Protein AF-A0A2S2N8Y9-F1 (afdb_monomer_lite)

pLDDT: mean 89.17, std 11.06, range [42.75, 98.31]

Organism: Schizaphis graminum (NCBI:txid13262)

Secondary structure (DSSP, 8-state):
-GGG-SEEEEEEE-TT--TT-SEEEEEEEEETTEEEEEEEEEES---HHHHHHHHHHHHHHHHHTT-----SEEEE-S-HHHHHHHHHH-TTSEEEE---

Sequence (100 aa):
MLCEVDSIYVDGTFKCCARFWTQMLTIHGSKNGNYIPLVICLLPDKISETYAYVFNQIINKCNRIGQTFLPKQVVIDFEMSIHIAVTEVWPLSVKSYNWL

InterPro domains:
  IPR018289 MULE transposase domain [PF10551] (8-94)

Foldseek 3Di:
DQLPAQEKEWDWDQPDADPQFRTKIWIWGDDPNDTGTDDIDGHNDQALVRLLVVVVVVQVVQVVVVGGRAHQEYEYEPRVSNVSSCCVNHVNHHYHYDPD

Structure (mmCIF, N/CA/C/O backbone):
data_AF-A0A2S2N8Y9-F1
#
_entry.id   AF-A0A2S2N8Y9-F1
#
loop_
_atom_site.group_PDB
_atom_site.id
_atom_site.type_symbol
_atom_site.label_atom_id
_atom_site.label_alt_id
_atom_site.label_comp_id
_atom_site.label_asym_id
_atom_site.label_entity_id
_atom_site.label_seq_id
_atom_site.pdbx_PDB_ins_code
_atom_site.Cartn_x
_atom_site.Cartn_y
_atom_site.Cartn_z
_atom_site.occupancy
_atom_site.B_iso_or_equiv
_atom_site.auth_seq_id
_atom_site.auth_comp_id
_atom_site.auth_asym_id
_atom_site.auth_atom_id
_atom_site.pdbx_PDB_model_num
ATOM 1 N N . MET A 1 1 ? -10.934 -7.753 9.332 1.00 74.44 1 MET A N 1
ATOM 2 C CA . MET A 1 1 ? -9.543 -7.688 9.840 1.00 74.44 1 MET A CA 1
ATOM 3 C C . MET A 1 1 ? -8.718 -6.582 9.184 1.00 74.44 1 MET A C 1
ATOM 5 O O . MET A 1 1 ? -8.274 -5.715 9.916 1.00 74.44 1 MET A O 1
ATOM 9 N N . LEU A 1 2 ? -8.535 -6.542 7.853 1.00 85.38 2 LEU A N 1
ATOM 10 C CA . LEU A 1 2 ? -7.758 -5.469 7.195 1.00 85.38 2 LEU A CA 1
ATOM 11 C C . LEU A 1 2 ? -8.321 -4.058 7.418 1.00 85.38 2 LEU A C 1
ATOM 13 O O . LEU A 1 2 ? -7.570 -3.144 7.718 1.00 85.38 2 LEU A O 1
ATOM 17 N N . CYS A 1 3 ? -9.639 -3.891 7.365 1.00 87.19 3 CYS A N 1
ATOM 18 C CA . CYS A 1 3 ? -10.292 -2.601 7.620 1.00 87.19 3 CYS A CA 1
ATOM 19 C C . CYS A 1 3 ? -10.410 -2.242 9.113 1.00 87.19 3 CYS A C 1
ATOM 21 O O . CYS A 1 3 ? -10.994 -1.222 9.451 1.00 87.19 3 CYS A O 1
ATOM 23 N N . GLU A 1 4 ? -9.923 -3.100 10.012 1.00 88.56 4 GLU A N 1
ATOM 24 C CA . GLU A 1 4 ? -10.041 -2.922 11.468 1.00 88.56 4 GLU A CA 1
ATOM 25 C C . GLU A 1 4 ? -8.709 -2.551 12.127 1.00 88.56 4 GLU A C 1
ATOM 27 O O . GLU A 1 4 ? -8.666 -2.382 13.345 1.00 88.56 4 GLU A O 1
ATOM 32 N N . VAL A 1 5 ? -7.617 -2.503 11.359 1.00 89.06 5 VAL A N 1
ATOM 33 C CA . VAL A 1 5 ? -6.301 -2.120 11.875 1.00 89.06 5 VAL A CA 1
ATOM 34 C C . VAL A 1 5 ? -6.044 -0.644 11.609 1.00 89.06 5 VAL A C 1
ATOM 36 O O . VAL A 1 5 ? -6.279 -0.148 10.510 1.00 89.06 5 VAL A O 1
ATOM 39 N N . ASP A 1 6 ? -5.536 0.049 12.624 1.00 89.44 6 ASP A N 1
ATOM 40 C CA . ASP A 1 6 ? -5.156 1.459 12.511 1.00 89.44 6 ASP A CA 1
ATOM 41 C C . ASP A 1 6 ? -3.790 1.627 11.827 1.00 89.44 6 ASP A C 1
ATOM 43 O O . ASP A 1 6 ? -3.585 2.597 11.094 1.00 89.44 6 ASP A O 1
ATOM 47 N N . SER A 1 7 ? -2.879 0.671 12.034 1.00 91.94 7 SER A N 1
ATOM 48 C CA . SER A 1 7 ? -1.534 0.671 11.458 1.00 91.94 7 SER A CA 1
ATOM 49 C C . SER A 1 7 ? -1.344 -0.518 10.527 1.00 91.94 7 SER A C 1
ATOM 51 O O . SER A 1 7 ? -1.592 -1.671 10.905 1.00 91.94 7 SER A O 1
ATOM 53 N N . ILE A 1 8 ? -0.852 -0.230 9.326 1.00 94.12 8 ILE A N 1
ATOM 54 C CA . ILE A 1 8 ? -0.408 -1.240 8.370 1.00 94.12 8 ILE A CA 1
ATOM 55 C C . ILE A 1 8 ? 1.090 -1.126 8.129 1.00 94.12 8 ILE A C 1
ATOM 57 O O . ILE A 1 8 ? 1.684 -0.059 8.280 1.00 94.12 8 ILE A O 1
ATOM 61 N N . TYR A 1 9 ? 1.678 -2.238 7.718 1.00 94.06 9 TYR A N 1
ATOM 62 C CA . TYR A 1 9 ? 3.099 -2.356 7.445 1.00 94.06 9 TYR A CA 1
ATOM 63 C C . TYR A 1 9 ? 3.262 -2.933 6.052 1.00 94.06 9 TYR A C 1
ATOM 65 O O . TYR A 1 9 ? 2.719 -4.002 5.750 1.00 94.06 9 TYR A O 1
ATOM 73 N N . VAL A 1 10 ? 3.964 -2.195 5.205 1.00 94.44 10 VAL A N 1
ATOM 74 C CA . VAL A 1 10 ? 4.110 -2.498 3.788 1.00 94.44 10 VAL A CA 1
ATOM 75 C C . VAL A 1 10 ? 5.563 -2.859 3.529 1.00 94.44 10 VAL A C 1
ATOM 77 O O . VAL A 1 10 ? 6.453 -2.036 3.732 1.00 94.44 10 VAL A O 1
ATOM 80 N N . ASP A 1 11 ? 5.781 -4.093 3.087 1.00 90.62 11 ASP A N 1
ATOM 81 C CA . ASP A 1 11 ? 7.103 -4.621 2.757 1.00 90.62 11 ASP A CA 1
ATOM 82 C C . ASP A 1 11 ? 7.092 -5.236 1.360 1.00 90.62 11 ASP A C 1
ATOM 84 O O . ASP A 1 11 ? 6.130 -5.902 0.961 1.00 90.62 11 ASP A O 1
ATOM 88 N N . GLY A 1 12 ? 8.172 -5.020 0.621 1.00 87.56 12 GLY A N 1
ATOM 89 C CA . GLY A 1 12 ? 8.375 -5.593 -0.694 1.00 87.56 12 GLY A CA 1
ATOM 90 C C . GLY A 1 12 ? 9.595 -6.509 -0.690 1.00 87.56 12 GLY A C 1
ATOM 91 O O . GLY A 1 12 ? 10.726 -6.035 -0.638 1.00 87.56 12 GLY A O 1
ATOM 92 N N . THR A 1 13 ? 9.395 -7.818 -0.846 1.00 82.25 13 THR A N 1
ATOM 93 C CA . THR A 1 13 ? 10.475 -8.814 -0.754 1.00 82.25 13 THR A CA 1
ATOM 94 C C . THR A 1 13 ? 10.766 -9.528 -2.078 1.00 82.25 13 THR A C 1
ATOM 96 O O . THR A 1 13 ? 9.875 -9.798 -2.887 1.00 82.25 13 THR A O 1
ATOM 99 N N . PHE A 1 14 ? 12.044 -9.861 -2.289 1.00 67.19 14 PHE A N 1
ATOM 100 C CA . PHE A 1 14 ? 12.583 -10.447 -3.529 1.00 67.19 14 PHE A CA 1
ATOM 101 C C . PHE A 1 14 ? 12.827 -11.955 -3.443 1.00 67.19 14 PHE A C 1
ATOM 103 O O . PHE A 1 14 ? 12.951 -12.621 -4.467 1.00 67.19 14 PHE A O 1
ATOM 110 N N . LYS A 1 15 ? 12.919 -12.510 -2.226 1.00 61.72 15 LYS A N 1
ATOM 111 C CA . LYS A 1 15 ? 13.445 -13.871 -2.000 1.00 61.72 15 LYS A CA 1
ATOM 112 C C . LYS A 1 15 ? 12.570 -14.989 -2.589 1.00 61.72 15 LYS A C 1
ATOM 114 O O . LYS A 1 15 ? 13.043 -16.116 -2.692 1.00 61.72 15 LYS A O 1
ATOM 119 N N . CYS A 1 16 ? 11.335 -14.686 -2.997 1.00 58.25 16 CYS A N 1
ATOM 120 C CA . CYS A 1 16 ? 10.333 -15.676 -3.402 1.00 58.25 16 CYS A CA 1
ATOM 121 C C . CYS A 1 16 ? 9.541 -15.281 -4.667 1.00 58.25 16 CYS A C 1
ATOM 123 O O . CYS A 1 16 ? 8.337 -15.525 -4.723 1.00 58.25 16 CYS A O 1
ATOM 125 N N . CYS A 1 17 ? 10.158 -14.653 -5.673 1.00 60.66 17 CYS A N 1
ATOM 126 C CA . CYS A 1 17 ? 9.437 -14.319 -6.910 1.00 60.66 17 CYS A CA 1
ATOM 127 C C . CYS A 1 17 ? 9.605 -15.387 -7.997 1.00 60.66 17 CYS A C 1
ATOM 129 O O . CYS A 1 17 ? 10.717 -15.748 -8.378 1.00 60.66 17 CYS A O 1
ATOM 131 N N . ALA A 1 18 ? 8.479 -15.893 -8.516 1.00 66.31 18 ALA A N 1
ATOM 132 C CA . ALA A 1 18 ? 8.469 -16.721 -9.719 1.00 66.31 18 ALA A CA 1
ATOM 133 C C . ALA A 1 18 ? 9.012 -15.915 -10.912 1.00 66.31 18 ALA A C 1
ATOM 135 O O . ALA A 1 18 ? 8.876 -14.697 -10.936 1.00 66.31 18 ALA A O 1
ATOM 136 N N . ARG A 1 19 ? 9.571 -16.599 -11.921 1.00 74.81 19 ARG A N 1
ATOM 137 C CA . ARG A 1 19 ? 10.337 -16.029 -13.055 1.00 74.81 19 ARG A CA 1
ATOM 138 C C . ARG A 1 19 ? 9.729 -14.795 -13.754 1.00 74.81 19 ARG A C 1
ATOM 140 O O . ARG A 1 19 ? 10.448 -14.091 -14.449 1.00 74.81 19 ARG A O 1
ATOM 147 N N . PHE A 1 20 ? 8.426 -14.559 -13.618 1.00 81.00 20 PHE A N 1
ATOM 148 C CA . PHE A 1 20 ? 7.683 -13.492 -14.293 1.00 81.00 20 PHE A CA 1
ATOM 149 C C . PHE A 1 20 ? 7.389 -12.261 -13.423 1.00 81.00 20 PHE A C 1
ATOM 151 O O . PHE A 1 20 ? 6.784 -11.317 -13.921 1.00 81.00 20 PHE A O 1
ATOM 158 N N . TRP A 1 21 ? 7.784 -12.263 -12.149 1.00 85.38 21 TRP A N 1
ATOM 159 C CA . TRP A 1 21 ? 7.487 -11.182 -11.210 1.00 85.38 21 TRP A CA 1
ATOM 160 C C . TRP A 1 21 ? 8.768 -10.590 -1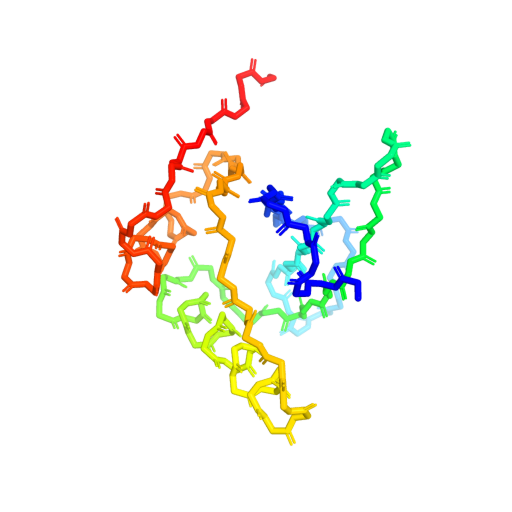0.640 1.00 85.38 21 TRP A C 1
ATOM 162 O O . TRP A 1 21 ? 9.723 -11.312 -10.353 1.00 85.38 21 TRP A O 1
ATOM 172 N N . THR A 1 22 ? 8.768 -9.275 -10.463 1.00 87.19 22 THR A N 1
ATOM 173 C CA . THR A 1 22 ? 9.926 -8.525 -9.970 1.00 87.19 22 THR A CA 1
ATOM 174 C C . THR A 1 22 ? 9.939 -8.462 -8.444 1.00 87.19 22 THR A C 1
ATOM 176 O O . THR A 1 22 ? 11.013 -8.442 -7.841 1.00 87.19 22 THR A O 1
ATOM 179 N N . GLN A 1 23 ? 8.766 -8.458 -7.801 1.00 89.50 23 GLN A N 1
ATOM 180 C CA . GLN A 1 23 ? 8.666 -8.368 -6.344 1.00 89.50 23 GLN A CA 1
ATOM 181 C C . GLN A 1 23 ? 7.357 -8.948 -5.805 1.00 89.50 23 GLN A C 1
ATOM 183 O O . GLN A 1 23 ? 6.324 -8.940 -6.479 1.00 89.50 23 GLN A O 1
ATOM 188 N N . MET A 1 24 ? 7.400 -9.422 -4.560 1.00 91.62 24 MET A N 1
ATOM 189 C CA . MET A 1 24 ? 6.218 -9.731 -3.768 1.00 91.62 24 MET A CA 1
ATOM 190 C C . MET A 1 24 ? 5.972 -8.582 -2.791 1.00 91.62 24 MET A C 1
ATOM 192 O O . MET A 1 24 ? 6.764 -8.371 -1.875 1.00 91.62 24 MET A O 1
ATOM 196 N N . LEU A 1 25 ? 4.871 -7.859 -2.976 1.00 93.50 25 LEU A N 1
ATOM 197 C CA . LEU A 1 25 ? 4.386 -6.862 -2.029 1.00 93.50 25 LEU A CA 1
ATOM 198 C C . LEU A 1 25 ? 3.536 -7.548 -0.963 1.00 93.50 25 LEU A C 1
ATOM 200 O O . LEU A 1 25 ? 2.641 -8.334 -1.277 1.00 93.50 25 LEU A O 1
ATOM 204 N N . THR A 1 26 ? 3.778 -7.211 0.294 1.00 93.81 26 THR A N 1
ATOM 205 C CA . THR A 1 26 ? 3.017 -7.706 1.436 1.00 93.81 26 THR A CA 1
ATOM 206 C C . THR A 1 26 ? 2.501 -6.543 2.271 1.00 93.81 26 THR A C 1
ATOM 208 O O . THR A 1 26 ? 3.217 -5.575 2.522 1.00 93.81 26 THR A O 1
ATOM 211 N N . ILE A 1 27 ? 1.243 -6.636 2.702 1.00 94.88 27 ILE A N 1
ATOM 212 C CA . ILE A 1 27 ? 0.644 -5.704 3.658 1.00 94.88 27 ILE A CA 1
ATOM 213 C C . ILE A 1 27 ? 0.237 -6.497 4.882 1.00 94.88 27 ILE A C 1
ATOM 215 O O . ILE A 1 27 ? -0.559 -7.440 4.800 1.00 94.88 27 ILE A O 1
ATOM 219 N N . HIS A 1 28 ? 0.765 -6.083 6.020 1.00 94.19 28 HIS A N 1
ATOM 220 C CA . HIS A 1 28 ? 0.480 -6.675 7.309 1.00 94.19 28 HIS A CA 1
ATOM 221 C C . HIS A 1 28 ? -0.300 -5.694 8.171 1.00 94.19 28 HIS A C 1
ATOM 223 O O . HIS A 1 28 ? -0.110 -4.481 8.082 1.00 94.19 28 HIS A O 1
ATOM 229 N N . GLY A 1 29 ? -1.171 -6.225 9.019 1.00 92.56 29 GLY A N 1
ATOM 230 C CA . GLY A 1 29 ? -1.837 -5.456 10.063 1.00 92.56 29 GLY A CA 1
ATOM 231 C C . GLY A 1 29 ? -1.331 -5.875 11.433 1.00 92.56 29 GLY A C 1
ATOM 232 O O . GLY A 1 29 ? -1.045 -7.055 11.652 1.00 92.56 29 GLY A O 1
ATOM 233 N N . SER A 1 30 ? -1.262 -4.915 12.354 1.00 85.44 30 SER A N 1
ATOM 234 C CA . SER A 1 30 ? -1.048 -5.196 13.773 1.00 85.44 30 SER A CA 1
ATOM 235 C C . SER A 1 30 ? -2.368 -5.085 14.530 1.00 85.44 30 SER A C 1
ATOM 237 O O . SER A 1 30 ? -3.040 -4.054 14.470 1.00 85.44 30 SER A O 1
ATOM 239 N N . LYS A 1 31 ? -2.759 -6.147 15.240 1.00 82.38 31 LYS A N 1
ATOM 240 C CA . LYS A 1 31 ? -3.932 -6.141 16.128 1.00 82.38 31 LYS A CA 1
ATOM 241 C C . LYS A 1 31 ? -3.655 -6.987 17.363 1.00 82.38 31 LYS A C 1
ATOM 243 O O . LYS A 1 31 ? -3.261 -8.146 17.250 1.00 82.38 31 LYS A O 1
ATOM 248 N N . ASN A 1 32 ? -3.881 -6.418 18.549 1.00 84.69 32 ASN A N 1
ATOM 249 C CA . ASN A 1 32 ? -3.675 -7.091 19.839 1.00 84.69 32 ASN A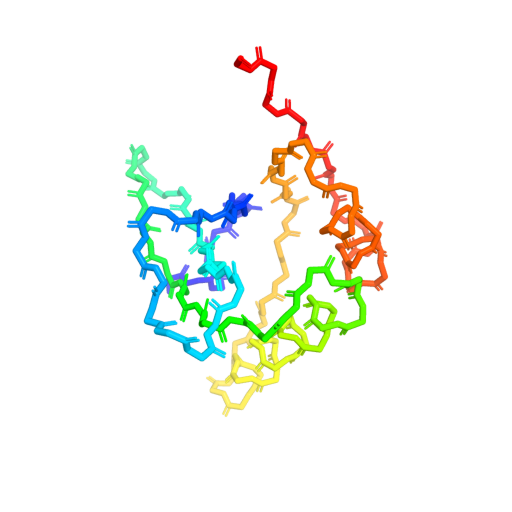 CA 1
ATOM 250 C C . ASN A 1 32 ? -2.272 -7.718 19.981 1.00 84.69 32 ASN A C 1
ATOM 252 O O . ASN A 1 32 ? -2.144 -8.850 20.437 1.00 84.69 32 ASN A O 1
ATOM 256 N N . GLY A 1 33 ? -1.230 -7.016 19.522 1.00 79.38 33 GLY A N 1
ATOM 257 C CA . GLY A 1 33 ? 0.157 -7.498 19.571 1.00 79.38 33 GLY A CA 1
ATOM 258 C C . GLY A 1 33 ? 0.518 -8.563 18.529 1.00 79.38 33 GLY A C 1
ATOM 259 O O . GLY A 1 33 ? 1.659 -9.010 18.506 1.00 79.38 33 GLY A O 1
ATOM 260 N N . ASN A 1 34 ? -0.413 -8.952 17.652 1.00 81.69 34 ASN A N 1
ATOM 261 C CA . ASN A 1 34 ? -0.151 -9.902 16.574 1.00 81.69 34 ASN A CA 1
ATOM 262 C C . ASN A 1 34 ? 0.081 -9.176 15.256 1.00 81.69 34 ASN A C 1
ATOM 264 O O . ASN A 1 34 ? -0.714 -8.317 14.869 1.00 81.69 34 ASN A O 1
ATOM 268 N N . TYR A 1 35 ? 1.132 -9.588 14.555 1.00 84.75 35 TYR A N 1
ATOM 269 C CA . TYR A 1 35 ? 1.482 -9.118 13.224 1.00 84.75 35 TYR A CA 1
ATOM 270 C C . TYR A 1 35 ? 1.075 -10.171 12.197 1.00 84.75 35 TYR A C 1
ATOM 272 O O . TYR A 1 35 ? 1.587 -11.290 12.222 1.00 84.75 35 TYR A O 1
ATOM 280 N N . ILE A 1 36 ? 0.117 -9.844 11.332 1.00 89.12 36 ILE A N 1
ATOM 281 C CA . ILE A 1 36 ? -0.510 -10.835 10.450 1.00 89.12 36 ILE A CA 1
ATOM 282 C C . ILE A 1 36 ? -0.423 -10.355 9.000 1.00 89.12 36 ILE A C 1
ATOM 284 O O . ILE A 1 36 ? -0.822 -9.219 8.735 1.00 89.12 36 ILE A O 1
ATOM 288 N N . PRO A 1 37 ? 0.053 -11.185 8.051 1.00 90.88 37 PRO A N 1
ATOM 289 C CA . PRO A 1 37 ? -0.036 -10.877 6.628 1.00 90.88 37 PRO A CA 1
ATOM 290 C C . PRO A 1 37 ? -1.501 -10.889 6.194 1.00 90.88 37 PRO A C 1
ATOM 292 O O . PRO A 1 37 ? -2.215 -11.874 6.378 1.00 90.88 37 PRO A O 1
ATOM 295 N N . LEU A 1 38 ? -1.956 -9.777 5.628 1.00 92.81 38 LEU A N 1
ATOM 296 C CA . LEU A 1 38 ? -3.348 -9.570 5.224 1.00 92.81 38 LEU A CA 1
ATOM 297 C C . LEU A 1 38 ? -3.509 -9.521 3.710 1.00 92.81 38 LEU A C 1
ATOM 299 O O . LEU A 1 38 ? -4.545 -9.930 3.188 1.00 92.81 38 LEU A O 1
ATOM 303 N N . VAL A 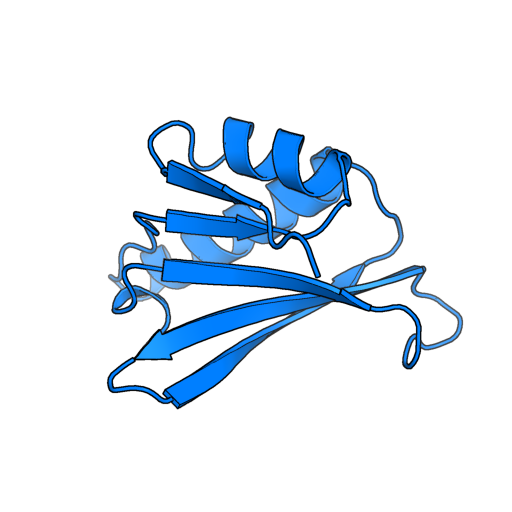1 39 ? -2.495 -9.009 3.013 1.00 94.88 39 VAL A N 1
ATOM 304 C CA . VAL A 1 39 ? -2.459 -8.933 1.553 1.00 94.88 39 VAL A CA 1
ATOM 305 C C . VAL A 1 39 ? -1.084 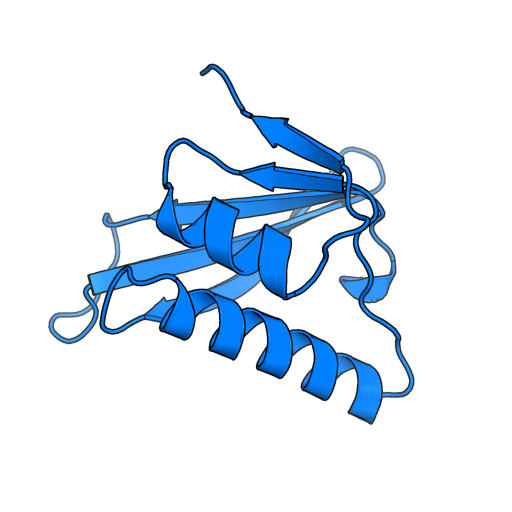-9.358 1.066 1.00 94.88 39 VAL A C 1
ATOM 307 O O . VAL A 1 39 ? -0.071 -8.950 1.628 1.00 94.88 39 VAL A O 1
ATOM 310 N N . ILE A 1 40 ? -1.065 -10.164 0.006 1.00 93.50 40 ILE A N 1
ATOM 311 C CA . ILE A 1 40 ? 0.141 -10.564 -0.718 1.00 93.50 40 ILE A CA 1
ATOM 312 C C . ILE A 1 40 ? -0.142 -10.373 -2.209 1.00 93.50 40 ILE A C 1
ATOM 314 O O . ILE A 1 40 ? -1.148 -10.874 -2.719 1.00 93.50 40 ILE A O 1
ATOM 318 N N . CYS A 1 41 ? 0.724 -9.645 -2.907 1.00 92.81 41 CYS A N 1
ATOM 319 C CA . CYS A 1 41 ? 0.617 -9.379 -4.338 1.00 92.81 41 CYS A CA 1
ATOM 320 C C . CYS A 1 41 ? 1.952 -9.656 -5.028 1.00 92.81 41 CYS A C 1
ATOM 322 O O . CYS A 1 41 ? 3.000 -9.247 -4.539 1.00 92.81 41 CYS A O 1
ATOM 324 N N . LEU A 1 42 ? 1.911 -10.320 -6.182 1.00 93.31 42 LEU A N 1
ATOM 325 C CA . LEU A 1 42 ? 3.065 -10.449 -7.069 1.00 93.31 42 LEU A CA 1
ATOM 326 C C . LEU A 1 42 ? 3.011 -9.319 -8.094 1.00 93.31 42 LEU A C 1
ATOM 328 O O . LEU A 1 42 ? 1.979 -9.143 -8.744 1.00 93.31 42 LEU A O 1
ATOM 332 N N . LEU A 1 43 ? 4.089 -8.545 -8.200 1.00 92.94 43 LEU A N 1
ATOM 333 C CA . LEU A 1 43 ? 4.141 -7.329 -9.007 1.00 92.94 43 LEU A CA 1
ATOM 334 C C . LEU A 1 43 ? 5.162 -7.444 -10.143 1.00 92.94 43 LEU A C 1
ATOM 336 O O . LEU A 1 43 ? 6.228 -8.046 -9.960 1.00 92.94 43 LEU A O 1
ATOM 340 N N . PRO A 1 44 ? 4.842 -6.903 -11.332 1.00 92.50 44 PRO A N 1
ATOM 341 C CA . PRO A 1 44 ? 5.709 -7.004 -12.504 1.00 92.50 44 PRO A CA 1
ATOM 342 C C . PRO A 1 44 ? 6.880 -6.017 -12.453 1.00 92.50 44 PRO A C 1
ATOM 344 O O . PRO A 1 44 ? 7.897 -6.239 -13.103 1.00 92.50 44 PRO A O 1
ATOM 347 N N . ASP A 1 45 ? 6.768 -4.955 -11.662 1.00 92.75 45 ASP A N 1
ATOM 348 C CA . ASP A 1 45 ? 7.737 -3.870 -11.550 1.00 92.75 45 ASP A CA 1
ATOM 349 C C . ASP A 1 45 ? 7.686 -3.245 -10.143 1.00 92.75 45 ASP A C 1
ATOM 351 O O . ASP A 1 45 ? 7.027 -3.769 -9.242 1.00 92.75 45 ASP A O 1
ATOM 355 N N . LYS A 1 46 ? 8.442 -2.157 -9.955 1.00 92.88 46 LYS A N 1
ATOM 356 C CA . LYS A 1 46 ? 8.633 -1.463 -8.673 1.00 92.88 46 LYS A CA 1
ATOM 357 C C . LYS A 1 46 ? 8.322 0.033 -8.769 1.00 92.88 46 LYS A C 1
ATOM 359 O O . LYS A 1 46 ? 8.991 0.847 -8.125 1.00 92.88 46 LYS A O 1
ATOM 364 N N . ILE A 1 47 ? 7.381 0.416 -9.630 1.00 95.44 47 ILE A N 1
ATOM 365 C CA . ILE A 1 47 ? 7.039 1.828 -9.860 1.00 95.44 47 ILE A CA 1
ATOM 366 C C . ILE A 1 47 ? 5.835 2.248 -9.013 1.00 95.44 47 ILE A C 1
ATOM 368 O O . ILE A 1 47 ? 4.984 1.432 -8.657 1.00 95.44 47 ILE A O 1
ATOM 372 N N . SER A 1 48 ? 5.767 3.536 -8.682 1.00 97.00 48 SER A N 1
ATOM 373 C CA . SER A 1 48 ? 4.714 4.126 -7.843 1.00 97.00 48 SER A CA 1
ATOM 374 C C . SER A 1 48 ? 3.305 3.837 -8.356 1.00 97.00 48 SER A C 1
ATOM 376 O O . SER A 1 48 ? 2.411 3.524 -7.577 1.00 97.00 48 SER A O 1
ATOM 378 N N . GLU A 1 49 ? 3.121 3.877 -9.667 1.00 98.19 49 GLU A N 1
ATOM 379 C CA . GLU A 1 49 ? 1.850 3.704 -10.357 1.00 98.19 49 GLU A CA 1
ATOM 380 C C . GLU A 1 49 ? 1.291 2.296 -10.131 1.00 98.19 49 GLU A C 1
ATOM 382 O O . GLU A 1 49 ? 0.103 2.129 -9.851 1.00 98.19 49 GLU A O 1
ATOM 387 N N . THR A 1 50 ? 2.154 1.279 -10.169 1.00 97.31 50 THR A N 1
ATOM 388 C CA . THR A 1 50 ? 1.777 -0.110 -9.887 1.00 97.31 50 THR A CA 1
ATOM 389 C C . THR A 1 50 ? 1.356 -0.279 -8.431 1.00 97.31 50 THR A C 1
ATOM 391 O O . THR A 1 50 ? 0.338 -0.918 -8.151 1.00 97.31 50 THR A O 1
ATOM 394 N N . TYR A 1 51 ? 2.075 0.333 -7.488 1.00 97.06 51 TYR A N 1
ATOM 395 C CA . TYR A 1 51 ? 1.698 0.304 -6.073 1.00 97.06 51 TYR A CA 1
ATOM 396 C C . TYR A 1 51 ? 0.378 1.024 -5.805 1.00 97.06 51 TYR A C 1
ATOM 398 O O . TYR A 1 51 ? -0.505 0.465 -5.152 1.00 97.06 51 TYR A O 1
ATOM 406 N N . ALA A 1 52 ? 0.207 2.228 -6.351 1.00 98.31 52 ALA A N 1
ATOM 407 C CA . ALA A 1 52 ? -1.018 3.006 -6.216 1.00 98.31 52 ALA A CA 1
ATOM 408 C C . ALA A 1 52 ? -2.212 2.250 -6.810 1.00 98.31 52 ALA A C 1
ATOM 410 O O . ALA A 1 52 ? -3.282 2.185 -6.197 1.00 98.31 52 ALA A O 1
ATOM 411 N N . TYR A 1 53 ? -2.022 1.598 -7.962 1.00 98.25 53 TYR A N 1
ATOM 412 C CA . TYR A 1 53 ? -3.027 0.720 -8.550 1.00 98.25 53 TYR A CA 1
ATOM 413 C C . TYR A 1 53 ? -3.425 -0.404 -7.585 1.00 98.25 53 TYR A C 1
ATOM 415 O O . TYR A 1 53 ? -4.615 -0.581 -7.317 1.00 98.25 53 TYR A O 1
ATOM 423 N N . VAL A 1 54 ? -2.459 -1.130 -7.015 1.00 97.44 54 VAL A N 1
ATOM 424 C CA . VAL A 1 54 ? -2.718 -2.224 -6.061 1.00 97.44 54 VAL A CA 1
ATOM 425 C C . VAL A 1 54 ? -3.468 -1.726 -4.827 1.00 97.44 54 VAL A C 1
ATOM 427 O O . VAL A 1 54 ? -4.481 -2.321 -4.453 1.00 97.44 54 VAL A O 1
ATOM 430 N N . PHE A 1 55 ? -3.035 -0.622 -4.219 1.00 97.81 55 PHE A N 1
ATOM 431 C CA . PHE A 1 55 ? -3.709 -0.043 -3.055 1.00 97.81 55 PHE A CA 1
ATOM 432 C C . PHE A 1 55 ? -5.159 0.339 -3.366 1.00 97.81 55 PHE A C 1
ATOM 434 O O . PHE A 1 55 ? -6.066 -0.026 -2.614 1.00 97.81 55 PHE A O 1
ATOM 441 N N . ASN A 1 56 ? -5.408 0.961 -4.518 1.00 98.25 56 ASN A N 1
ATOM 442 C CA . ASN A 1 56 ? -6.763 1.265 -4.970 1.00 98.25 56 ASN A CA 1
ATOM 443 C C . ASN A 1 56 ? -7.602 0.002 -5.218 1.00 98.25 56 ASN A C 1
ATOM 445 O O . ASN A 1 56 ? -8.785 -0.024 -4.875 1.00 98.25 56 ASN A O 1
ATOM 449 N N . GLN A 1 57 ? -7.024 -1.077 -5.760 1.00 97.94 57 GLN A N 1
ATOM 450 C CA . GLN A 1 57 ? -7.741 -2.351 -5.906 1.00 97.94 57 GLN A CA 1
ATOM 451 C C . GLN A 1 57 ? -8.148 -2.942 -4.551 1.00 97.94 57 GLN A C 1
ATOM 453 O O . GLN A 1 57 ? -9.257 -3.468 -4.424 1.00 97.94 57 GLN A O 1
ATOM 458 N N . ILE A 1 58 ? -7.292 -2.829 -3.534 1.00 97.00 58 ILE A N 1
ATOM 459 C CA . ILE A 1 58 ? -7.595 -3.278 -2.170 1.00 97.00 58 ILE A CA 1
ATOM 460 C C . ILE A 1 58 ? -8.747 -2.452 -1.589 1.00 97.00 58 ILE A C 1
ATOM 462 O O . ILE A 1 58 ? -9.736 -3.036 -1.146 1.00 97.00 58 ILE A O 1
ATOM 466 N N . ILE A 1 59 ? -8.676 -1.118 -1.669 1.00 97.19 59 ILE A N 1
ATOM 467 C CA . ILE A 1 59 ? -9.754 -0.214 -1.229 1.00 97.19 59 ILE A CA 1
ATOM 468 C C . ILE A 1 59 ? -11.070 -0.575 -1.922 1.00 97.19 59 ILE A C 1
ATOM 470 O O . ILE A 1 59 ? -12.089 -0.777 -1.265 1.00 97.19 59 ILE A O 1
ATOM 474 N N . ASN A 1 60 ? -11.046 -0.735 -3.246 1.00 97.44 60 ASN A N 1
ATOM 475 C CA . ASN A 1 60 ? -12.224 -1.100 -4.027 1.00 97.44 60 ASN A CA 1
ATOM 476 C C . ASN A 1 60 ? -12.806 -2.452 -3.600 1.00 97.44 60 ASN A C 1
ATOM 478 O O . ASN A 1 60 ? -14.027 -2.606 -3.531 1.00 97.44 60 ASN A O 1
ATOM 482 N N . LYS A 1 61 ? -11.956 -3.438 -3.298 1.00 96.38 61 LYS A N 1
ATOM 483 C CA . LYS A 1 61 ? -12.396 -4.751 -2.815 1.00 96.38 61 LYS A CA 1
ATOM 484 C C . LYS A 1 61 ? -13.056 -4.653 -1.439 1.00 96.38 61 LYS A C 1
ATOM 486 O O . LYS A 1 61 ? -14.102 -5.267 -1.247 1.00 96.38 61 LYS A O 1
ATOM 491 N N . CYS A 1 62 ? -12.494 -3.864 -0.527 1.00 96.00 62 CYS A N 1
ATOM 492 C CA . CYS A 1 62 ? -13.081 -3.589 0.784 1.00 96.00 62 CYS A CA 1
ATOM 493 C C . CYS A 1 62 ? -14.431 -2.863 0.658 1.00 96.00 62 CYS A C 1
ATOM 495 O O . CYS A 1 62 ? -15.426 -3.308 1.232 1.00 96.00 62 CYS A O 1
ATOM 497 N N . ASN A 1 63 ? -14.508 -1.825 -0.178 1.00 96.88 63 ASN A N 1
ATOM 498 C CA . ASN A 1 63 ? -15.737 -1.055 -0.380 1.00 96.88 63 ASN A CA 1
ATOM 499 C C . ASN A 1 63 ? -16.884 -1.931 -0.908 1.00 96.88 63 ASN A C 1
ATOM 501 O O . ASN A 1 63 ? -18.021 -1.805 -0.458 1.00 96.88 63 ASN A O 1
ATOM 505 N N . ARG A 1 64 ? -16.594 -2.875 -1.816 1.00 97.06 64 ARG A N 1
ATOM 506 C CA . ARG A 1 64 ? -17.591 -3.823 -2.358 1.00 97.06 64 ARG A CA 1
ATOM 507 C C . ARG A 1 64 ? -18.207 -4.748 -1.307 1.00 97.06 64 ARG A C 1
ATOM 509 O O . ARG A 1 64 ? -19.297 -5.258 -1.541 1.00 97.06 64 ARG A O 1
ATOM 516 N N . ILE A 1 65 ? -17.532 -4.968 -0.181 1.00 96.12 65 ILE A N 1
ATOM 517 C CA . ILE A 1 65 ? -18.054 -5.755 0.947 1.00 96.12 65 ILE A CA 1
ATOM 518 C C . ILE A 1 65 ? -18.564 -4.865 2.092 1.00 96.12 65 ILE A C 1
ATOM 520 O O . ILE A 1 65 ? -18.735 -5.341 3.211 1.00 96.12 65 ILE A O 1
ATOM 524 N N . GLY A 1 66 ? -18.798 -3.575 1.824 1.00 96.56 66 GLY A N 1
ATOM 525 C CA . GLY A 1 66 ? -19.323 -2.622 2.802 1.00 96.56 66 GLY A CA 1
ATOM 526 C C . GLY A 1 66 ? -18.318 -2.218 3.880 1.00 96.56 66 GLY A C 1
ATOM 527 O O . GLY A 1 66 ? -18.727 -1.788 4.956 1.00 96.56 66 GLY A O 1
ATOM 528 N N . GLN A 1 67 ? -17.015 -2.373 3.626 1.00 96.31 67 GLN A N 1
ATOM 529 C CA . GLN A 1 67 ? -15.962 -1.989 4.563 1.00 96.31 67 GLN A CA 1
ATOM 530 C C . GLN A 1 67 ? -15.079 -0.883 3.990 1.00 96.31 67 GLN A C 1
ATOM 532 O O . GLN A 1 67 ? -14.669 -0.941 2.836 1.00 96.31 67 GLN A O 1
ATOM 537 N N . THR A 1 68 ? -14.709 0.080 4.830 1.00 94.94 68 THR A N 1
ATOM 538 C CA . THR A 1 68 ? -13.792 1.158 4.449 1.00 94.94 68 THR A CA 1
ATOM 539 C C . THR A 1 68 ? -12.384 0.819 4.916 1.00 94.94 68 THR A C 1
ATOM 541 O O . THR A 1 68 ? -12.131 0.750 6.117 1.00 94.94 68 THR A O 1
ATOM 544 N N . PHE A 1 69 ? -11.457 0.625 3.980 1.00 95.06 69 PHE A N 1
ATOM 545 C CA . PHE A 1 69 ? -10.043 0.459 4.310 1.00 95.06 69 PHE A CA 1
ATOM 546 C C . PHE A 1 69 ? -9.329 1.814 4.292 1.00 95.06 69 PHE A C 1
ATOM 548 O O . PHE A 1 69 ? -9.038 2.358 3.226 1.00 95.06 69 PHE A O 1
ATOM 555 N N . LEU A 1 70 ? -9.072 2.357 5.483 1.00 94.06 70 LEU A N 1
ATOM 556 C CA . LEU A 1 70 ? -8.434 3.658 5.677 1.00 94.06 70 LEU A CA 1
ATOM 557 C C . LEU A 1 70 ? -7.408 3.569 6.822 1.00 94.06 70 LEU A C 1
ATOM 559 O O . LEU A 1 70 ? -7.755 3.847 7.972 1.00 94.06 70 LEU A O 1
ATOM 563 N N . PRO A 1 71 ? -6.163 3.143 6.544 1.00 93.81 71 PRO A N 1
ATOM 564 C CA . PRO A 1 71 ? -5.130 3.049 7.570 1.00 93.81 71 PRO A CA 1
ATOM 565 C C . PRO A 1 71 ? -4.780 4.443 8.108 1.00 93.81 71 PRO A C 1
ATOM 567 O O . PRO A 1 71 ? -4.566 5.378 7.338 1.00 93.81 71 PRO A O 1
ATOM 570 N N . LYS A 1 72 ? -4.672 4.603 9.428 1.00 93.62 72 LYS A N 1
ATOM 571 C CA . LYS A 1 72 ? -4.227 5.867 10.047 1.00 93.62 72 LYS A CA 1
ATOM 572 C C . LYS A 1 72 ? -2.715 6.023 9.981 1.00 93.62 72 LYS A C 1
ATOM 574 O O . LYS A 1 72 ? -2.217 7.137 9.845 1.00 93.62 72 LYS A O 1
ATOM 579 N N . GLN A 1 73 ? -1.997 4.908 10.068 1.00 93.81 73 GLN A N 1
ATOM 580 C CA . GLN A 1 73 ? -0.549 4.857 9.970 1.00 93.81 73 GLN A CA 1
ATOM 581 C C . GLN A 1 73 ? -0.127 3.816 8.939 1.00 93.81 73 GLN A C 1
ATOM 583 O O . GLN A 1 73 ? -0.641 2.696 8.912 1.00 93.81 73 GLN A O 1
ATOM 588 N N . VAL A 1 74 ? 0.848 4.184 8.117 1.00 94.94 74 VAL A N 1
ATOM 589 C CA . VAL A 1 74 ? 1.499 3.275 7.180 1.00 94.94 74 VAL A CA 1
ATOM 590 C C . VAL A 1 74 ? 2.986 3.268 7.502 1.00 94.94 74 VAL A C 1
ATOM 592 O O . VAL A 1 74 ? 3.656 4.301 7.428 1.00 94.94 74 VAL A O 1
ATOM 595 N N . VAL A 1 75 ? 3.489 2.103 7.898 1.00 94.00 75 VAL A N 1
ATOM 5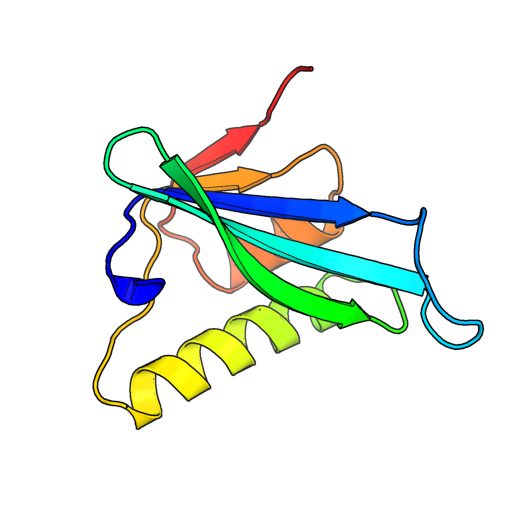96 C CA . VAL A 1 75 ? 4.913 1.866 8.122 1.00 94.00 75 VAL A CA 1
ATOM 597 C C . VAL A 1 75 ? 5.491 1.245 6.861 1.00 94.00 75 VAL A C 1
ATOM 599 O O . VAL A 1 75 ? 4.993 0.221 6.393 1.00 94.00 75 VAL A O 1
ATOM 602 N N . ILE A 1 76 ? 6.508 1.880 6.293 1.00 92.19 76 ILE A N 1
ATOM 603 C CA . ILE A 1 76 ? 7.095 1.487 5.010 1.00 92.19 76 ILE A CA 1
ATOM 604 C C . ILE A 1 76 ? 8.610 1.445 5.186 1.00 92.19 76 ILE A C 1
ATOM 606 O O . ILE A 1 76 ? 9.182 2.298 5.870 1.00 92.19 76 ILE A O 1
ATOM 610 N N . ASP A 1 77 ? 9.245 0.455 4.568 1.00 85.69 77 ASP A N 1
ATOM 611 C CA . ASP A 1 77 ? 10.703 0.365 4.497 1.00 85.69 77 ASP A CA 1
ATOM 612 C C . ASP A 1 77 ? 11.295 1.378 3.480 1.00 85.69 77 ASP A C 1
ATOM 614 O O . ASP A 1 77 ? 10.609 2.296 3.028 1.00 85.69 77 ASP A O 1
ATOM 618 N N . PHE A 1 78 ? 12.563 1.256 3.088 1.00 83.75 78 PHE A N 1
ATOM 619 C CA . PHE A 1 78 ? 13.290 2.254 2.279 1.00 83.75 78 PHE A CA 1
ATOM 620 C C . PHE A 1 78 ? 12.829 2.442 0.814 1.00 83.75 78 PHE A C 1
ATOM 622 O O . PHE A 1 78 ? 13.417 3.240 0.079 1.00 83.75 78 PHE A O 1
ATOM 629 N N . GLU A 1 79 ? 11.797 1.741 0.338 1.00 89.50 79 GLU A N 1
ATOM 630 C CA . GLU A 1 79 ? 11.410 1.776 -1.076 1.00 89.50 79 GLU A CA 1
ATOM 631 C C . GLU A 1 79 ? 10.576 3.016 -1.460 1.00 89.50 79 GLU A C 1
ATOM 633 O O . GLU A 1 79 ? 9.361 3.064 -1.269 1.00 89.50 79 GLU A O 1
ATOM 638 N N . MET A 1 80 ? 11.235 4.020 -2.057 1.00 91.81 80 MET A N 1
ATOM 639 C CA . MET A 1 80 ? 10.658 5.335 -2.398 1.00 91.81 80 MET A CA 1
ATOM 640 C C . MET A 1 80 ? 9.361 5.281 -3.223 1.00 91.81 80 MET A C 1
ATOM 642 O O . MET A 1 80 ? 8.446 6.068 -2.990 1.00 91.81 80 MET A O 1
ATOM 646 N N . SER A 1 81 ? 9.246 4.360 -4.178 1.00 94.62 81 SER A N 1
ATOM 647 C CA . SER A 1 81 ? 8.044 4.228 -5.011 1.00 94.62 81 SER A CA 1
ATOM 648 C C . SER A 1 81 ? 6.803 3.850 -4.197 1.00 94.62 81 SER A C 1
ATOM 650 O O . SER A 1 81 ? 5.710 4.331 -4.502 1.00 94.62 81 SER A O 1
ATOM 652 N N . ILE A 1 82 ? 6.961 3.083 -3.112 1.00 94.94 82 ILE A N 1
ATOM 653 C CA . ILE A 1 82 ? 5.870 2.781 -2.176 1.00 94.94 82 ILE A CA 1
ATOM 654 C C . ILE A 1 82 ? 5.475 4.043 -1.393 1.00 94.94 82 ILE A C 1
ATOM 656 O O . ILE A 1 82 ? 4.285 4.313 -1.233 1.00 94.94 82 ILE A O 1
ATOM 660 N N . HIS A 1 83 ? 6.442 4.863 -0.961 1.00 94.19 83 HIS A N 1
ATOM 661 C CA . HIS A 1 83 ? 6.171 6.136 -0.266 1.00 94.19 83 HIS A CA 1
ATOM 662 C C . HIS A 1 83 ? 5.354 7.112 -1.115 1.00 94.19 83 HIS A C 1
ATOM 664 O O . HIS A 1 83 ? 4.411 7.739 -0.615 1.00 94.19 83 HIS A O 1
ATOM 670 N N . ILE A 1 84 ? 5.700 7.229 -2.399 1.00 96.38 84 ILE A N 1
ATOM 671 C CA . ILE A 1 84 ? 4.973 8.067 -3.361 1.00 96.38 84 ILE A CA 1
ATOM 672 C C . ILE A 1 84 ? 3.535 7.559 -3.503 1.00 96.38 84 ILE A C 1
ATOM 674 O O . ILE A 1 84 ? 2.594 8.324 -3.294 1.00 96.38 84 ILE A O 1
ATOM 678 N N . ALA A 1 85 ? 3.358 6.260 -3.745 1.00 97.25 85 ALA A N 1
ATOM 679 C CA . ALA A 1 85 ? 2.042 5.649 -3.909 1.00 97.25 85 ALA A CA 1
ATOM 680 C C . ALA A 1 85 ? 1.152 5.779 -2.663 1.00 97.25 85 ALA A C 1
ATOM 682 O O . ALA A 1 85 ? -0.032 6.086 -2.766 1.00 97.25 85 ALA A O 1
ATOM 683 N N . VAL A 1 86 ? 1.712 5.594 -1.464 1.00 96.56 86 VAL A N 1
ATOM 684 C CA . VAL A 1 86 ? 0.973 5.793 -0.207 1.00 96.56 86 VAL A CA 1
ATOM 685 C C . VAL A 1 86 ? 0.564 7.253 -0.037 1.00 96.56 86 VAL A C 1
ATOM 687 O O . VAL A 1 86 ? -0.532 7.525 0.441 1.00 96.56 86 VAL A O 1
ATOM 690 N N . THR A 1 87 ? 1.412 8.200 -0.442 1.00 95.69 87 THR A N 1
ATOM 691 C CA . THR A 1 87 ? 1.078 9.630 -0.391 1.00 95.69 87 THR A CA 1
ATOM 692 C C . THR A 1 87 ? -0.067 9.985 -1.331 1.00 95.69 87 THR A C 1
ATOM 694 O O . THR A 1 87 ? -0.913 10.794 -0.962 1.00 95.69 87 THR A O 1
ATOM 697 N N . GLU A 1 88 ? -0.101 9.376 -2.512 1.00 97.44 88 GLU A N 1
ATOM 698 C CA . GLU A 1 88 ? -1.175 9.557 -3.484 1.00 97.44 88 GLU A CA 1
ATOM 699 C C . GLU A 1 88 ? -2.501 8.962 -2.988 1.00 97.44 88 GLU A C 1
ATOM 701 O O . GLU A 1 88 ? -3.532 9.631 -3.016 1.00 97.44 88 GLU A O 1
ATOM 706 N N . VAL A 1 89 ? -2.475 7.717 -2.502 1.00 97.81 89 VAL A N 1
ATOM 707 C CA . VAL A 1 89 ? -3.692 6.960 -2.167 1.00 97.81 89 VAL A CA 1
ATOM 708 C C . VAL A 1 89 ? -4.234 7.299 -0.776 1.00 97.81 89 VAL A C 1
ATOM 710 O O . VAL A 1 89 ? -5.447 7.388 -0.584 1.00 97.81 89 VAL A O 1
ATOM 713 N N . TRP A 1 90 ? -3.353 7.519 0.201 1.00 96.62 90 TRP A N 1
ATOM 714 C CA . TRP A 1 90 ? -3.711 7.847 1.582 1.00 96.62 90 TRP A CA 1
ATOM 715 C C . TRP A 1 90 ? -2.949 9.087 2.086 1.00 96.62 90 TRP A C 1
ATOM 717 O O . TRP A 1 90 ? -2.096 8.994 2.975 1.00 96.62 90 TRP A O 1
ATOM 727 N N . PRO A 1 91 ? -3.265 10.289 1.568 1.00 95.12 91 PRO A N 1
ATOM 728 C CA . PRO A 1 91 ? -2.525 11.514 1.888 1.00 95.12 91 PRO A CA 1
ATOM 729 C C . PRO A 1 91 ? -2.593 11.917 3.368 1.00 95.12 91 PRO A C 1
ATOM 731 O O . PRO A 1 91 ? -1.706 12.619 3.849 1.00 95.12 91 PRO A O 1
ATOM 734 N N . LEU A 1 92 ? -3.629 11.472 4.089 1.00 93.75 92 LEU A N 1
ATOM 735 C CA . LEU A 1 92 ? -3.858 11.794 5.501 1.00 93.75 92 LEU A CA 1
ATOM 736 C C . LEU A 1 92 ? -3.214 10.800 6.479 1.00 93.75 92 LEU A C 1
ATOM 738 O O . LEU A 1 92 ? -3.222 11.051 7.683 1.00 93.75 92 LEU A O 1
ATOM 742 N N . SER A 1 93 ? -2.677 9.676 5.999 1.00 92.31 93 SER A N 1
ATOM 743 C CA . SER A 1 93 ? -2.040 8.694 6.876 1.00 92.31 93 SER A CA 1
ATOM 744 C C . SER A 1 93 ? -0.673 9.181 7.346 1.00 92.31 93 SER A C 1
ATOM 746 O O . SER A 1 93 ? 0.132 9.705 6.570 1.00 92.31 93 SER A O 1
ATOM 748 N N . VAL A 1 9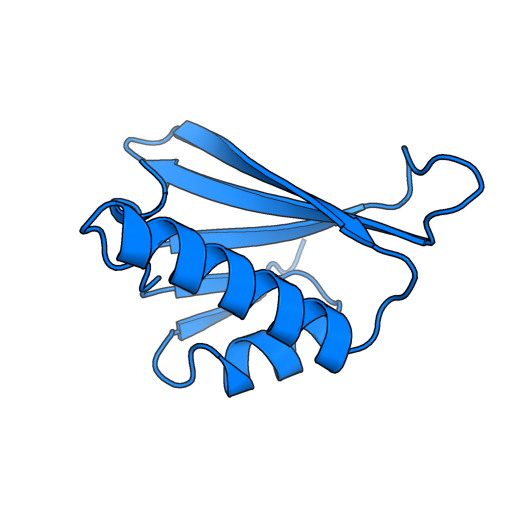4 ? -0.374 8.942 8.621 1.00 91.81 94 VAL A N 1
ATOM 749 C CA . VAL A 1 94 ? 0.965 9.154 9.172 1.00 91.81 94 VAL A CA 1
ATOM 750 C C . VAL A 1 94 ? 1.910 8.126 8.556 1.00 91.81 94 VAL A C 1
ATOM 752 O O . VAL A 1 94 ? 1.668 6.922 8.634 1.00 91.81 94 VAL A O 1
ATOM 755 N N . LYS A 1 95 ? 3.004 8.600 7.960 1.00 85.31 95 LYS A N 1
ATOM 756 C CA . LYS A 1 95 ? 4.062 7.746 7.411 1.00 85.31 95 LYS A CA 1
ATOM 757 C C . LYS A 1 95 ? 5.133 7.557 8.470 1.00 85.31 95 LYS A C 1
ATOM 759 O O . LYS A 1 95 ? 5.603 8.529 9.062 1.00 85.31 95 LYS A O 1
ATOM 764 N N . SER A 1 96 ? 5.502 6.314 8.732 1.00 81.19 96 SER A N 1
ATOM 765 C CA . SER A 1 96 ? 6.589 5.987 9.653 1.00 81.19 96 SER A CA 1
ATOM 766 C C . SER A 1 96 ? 7.601 5.095 8.948 1.00 81.19 96 SER A C 1
ATOM 768 O O . SER A 1 96 ? 7.230 4.206 8.188 1.00 81.19 96 SER A O 1
ATOM 770 N N . TYR A 1 97 ? 8.879 5.364 9.188 1.00 72.56 97 TYR A N 1
ATOM 771 C CA . TYR A 1 97 ? 9.990 4.668 8.549 1.00 72.56 97 TYR A CA 1
ATOM 772 C C . TYR A 1 97 ? 10.602 3.713 9.572 1.00 72.56 97 TYR A C 1
ATOM 774 O O . TYR A 1 97 ? 10.894 4.129 10.697 1.00 72.56 97 TYR A O 1
ATOM 782 N N . ASN A 1 98 ? 10.769 2.444 9.206 1.00 62.09 98 ASN A N 1
ATOM 783 C CA . ASN A 1 98 ? 11.516 1.502 10.035 1.00 62.09 98 ASN A CA 1
ATOM 784 C C . ASN A 1 98 ? 13.015 1.714 9.783 1.00 62.09 98 ASN A C 1
ATOM 786 O O . ASN A 1 98 ? 13.503 1.421 8.703 1.00 62.09 98 ASN A O 1
ATOM 790 N N . TRP A 1 99 ? 13.739 2.224 10.782 1.00 43.50 99 TRP A N 1
ATOM 791 C CA . TRP A 1 99 ? 15.201 2.382 10.749 1.00 43.50 99 TRP A CA 1
ATOM 792 C C . TRP A 1 99 ? 15.926 1.115 11.228 1.00 43.50 99 TRP A C 1
ATOM 794 O O . TRP A 1 99 ? 16.796 1.203 12.096 1.00 43.50 99 TRP A O 1
ATOM 804 N N . LEU A 1 100 ? 15.514 -0.060 10.745 1.00 42.75 100 LEU A N 1
ATOM 805 C CA . LEU A 1 100 ? 16.267 -1.291 11.010 1.00 42.75 100 LEU A CA 1
ATOM 806 C C . LEU A 1 100 ? 17.554 -1.329 10.179 1.00 42.75 100 LEU A C 1
ATOM 808 O O . LEU A 1 100 ? 17.519 -0.875 9.014 1.00 42.75 100 LEU A O 1
#

Radius of gyration: 12.98 Å; chains: 1; bounding box: 36×28×34 Å